Protein AF-A0A0R2KSM6-F1 (afdb_monomer_lite)

Secondary structure (DSSP, 8-state):
-GGGT----SSPPPHHHHHHIIIII-SSEEEE-GGG--TT-EEEEESTT--GGGEEEEEE-SS-BTBT-EEEEESSSTT--SEEEEEHHHHTTTTTTTPEEEEEEE--

Foldseek 3Di:
DVVVPFDDDPDDDALLRVVCCCDPVVRWKHWDDLVPDDFQKKKKKADDNQPDPRIAMWTFDHDRDDQQTKTWGAALDPPPHGIDIDGNCRSCVVRVVRIDITIIHTHD

pLDDT: mean 92.21, std 6.69, range [71.69, 98.38]

Organism: NCBI:txid695563

Sequence (108 aa):
MKQAGYNVGQPAFSTPEMENDAKNAHQYFRQIHAKNVKPGDIVIVNVGTGYGPNGHTAIIDGSYHDRKTQIIEIGGIDPMGAVHHSTIAQSFQSLLKEGRITYARPTK

Radius of gyration: 12.88 Å; chains: 1; bounding box: 35×30×34 Å

Structure (mmCIF, N/CA/C/O backbone):
data_AF-A0A0R2KSM6-F1
#
_entry.id   AF-A0A0R2KSM6-F1
#
loop_
_a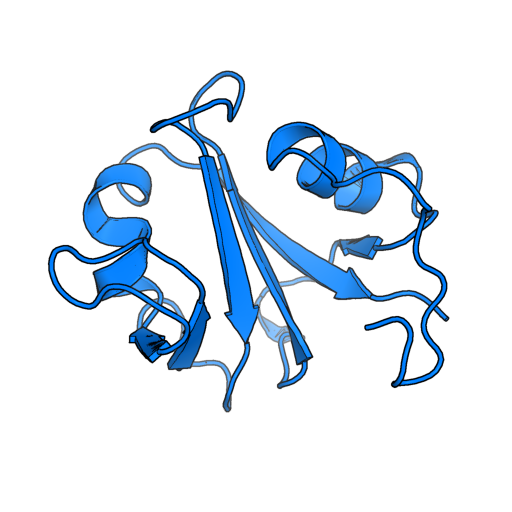tom_site.group_PDB
_atom_site.id
_atom_site.type_symbol
_atom_site.label_atom_id
_atom_site.label_alt_id
_atom_site.label_comp_id
_atom_site.label_asym_id
_atom_site.label_entity_id
_atom_site.label_seq_id
_atom_site.pdbx_PDB_ins_code
_atom_site.Cartn_x
_atom_site.Cartn_y
_atom_site.Cartn_z
_atom_site.occupancy
_atom_site.B_iso_or_equiv
_atom_site.auth_seq_id
_atom_site.auth_comp_id
_atom_site.auth_asym_id
_atom_site.auth_atom_id
_atom_site.pdbx_PDB_model_num
ATOM 1 N N . MET A 1 1 ? -14.369 3.222 -3.068 1.00 77.62 1 MET A N 1
ATOM 2 C CA . MET A 1 1 ? -14.441 3.527 -1.618 1.00 77.62 1 MET A CA 1
ATOM 3 C C . MET A 1 1 ? -15.772 4.165 -1.222 1.00 77.62 1 MET A C 1
ATOM 5 O O . MET A 1 1 ? -16.577 3.460 -0.634 1.00 77.62 1 MET A O 1
ATOM 9 N N . LYS A 1 2 ? -16.071 5.426 -1.595 1.00 84.69 2 LYS A N 1
ATOM 10 C CA . LYS A 1 2 ? -17.340 6.104 -1.226 1.00 84.69 2 LYS A CA 1
ATOM 11 C C . LYS A 1 2 ? -18.593 5.291 -1.565 1.00 84.69 2 LYS A C 1
ATOM 13 O O . LYS A 1 2 ? -19.432 5.050 -0.711 1.00 84.69 2 LYS A O 1
ATOM 18 N N . GLN A 1 3 ? -18.672 4.809 -2.807 1.00 85.94 3 GLN A N 1
ATOM 19 C CA . GLN A 1 3 ? -19.785 3.978 -3.286 1.00 85.94 3 GLN A CA 1
ATOM 20 C C . GLN A 1 3 ? -19.899 2.623 -2.567 1.00 85.94 3 GLN A C 1
ATOM 22 O O . GLN A 1 3 ? -20.963 2.023 -2.573 1.00 85.94 3 GLN A O 1
ATOM 27 N N . ALA A 1 4 ? -18.829 2.154 -1.919 1.00 86.00 4 ALA A N 1
ATOM 28 C CA . ALA A 1 4 ? -18.826 0.931 -1.118 1.00 86.00 4 ALA A CA 1
ATOM 29 C C . ALA A 1 4 ? -19.146 1.193 0.373 1.00 86.00 4 ALA A C 1
ATOM 31 O O . ALA A 1 4 ? -19.002 0.295 1.201 1.00 86.00 4 ALA A O 1
ATOM 32 N N . GLY A 1 5 ? -19.576 2.414 0.723 1.00 88.44 5 GLY A N 1
ATOM 33 C CA . GLY A 1 5 ? -20.013 2.778 2.074 1.00 88.44 5 GLY A CA 1
ATOM 34 C C . GLY A 1 5 ? -18.880 3.049 3.065 1.00 88.44 5 GLY A C 1
ATOM 35 O O . GLY A 1 5 ? -19.095 2.922 4.266 1.00 88.44 5 GLY A O 1
ATOM 36 N N . TYR A 1 6 ? -17.681 3.378 2.579 1.00 89.31 6 TYR A N 1
ATOM 37 C CA . TYR A 1 6 ? -16.558 3.782 3.428 1.00 89.31 6 TYR A CA 1
ATOM 38 C C . TYR A 1 6 ? -16.561 5.288 3.672 1.00 89.31 6 TYR A C 1
ATOM 40 O O . TYR A 1 6 ? -16.900 6.064 2.768 1.00 89.31 6 TYR A O 1
ATOM 48 N N . ASN A 1 7 ? -16.109 5.689 4.861 1.00 82.94 7 ASN A N 1
ATOM 49 C CA . ASN A 1 7 ? -15.794 7.077 5.143 1.00 82.94 7 ASN A CA 1
ATOM 50 C C . ASN A 1 7 ? -14.632 7.505 4.239 1.00 82.94 7 ASN A C 1
ATOM 52 O O . ASN A 1 7 ? -13.560 6.907 4.269 1.00 82.94 7 ASN A O 1
ATOM 56 N N . VAL A 1 8 ? -14.851 8.512 3.398 1.00 81.81 8 VAL A N 1
ATOM 57 C CA . VAL A 1 8 ? -13.800 9.101 2.566 1.00 81.81 8 VAL A CA 1
ATOM 58 C C . VAL A 1 8 ? -13.912 10.612 2.595 1.00 81.81 8 VAL A C 1
ATOM 60 O O . VAL A 1 8 ? -15.014 11.165 2.577 1.00 81.81 8 VAL A O 1
ATOM 63 N N . GLY A 1 9 ? -12.759 11.274 2.620 1.00 78.94 9 GLY A N 1
ATOM 64 C CA . GLY A 1 9 ? -12.680 12.720 2.497 1.00 78.94 9 GLY A CA 1
ATOM 65 C C . GLY A 1 9 ? -13.172 13.209 1.132 1.00 78.94 9 GLY A C 1
ATOM 66 O O . GLY A 1 9 ? -13.325 12.443 0.181 1.00 78.94 9 GLY A O 1
ATOM 67 N N . GLN A 1 10 ? -13.424 14.513 1.047 1.00 73.88 10 GLN A N 1
ATOM 68 C CA . GLN A 1 10 ? -13.618 15.220 -0.221 1.00 73.88 10 GLN A CA 1
ATOM 69 C C . GLN A 1 10 ? -12.303 15.484 -0.983 1.00 73.88 10 GLN A C 1
ATOM 71 O O . GLN A 1 10 ? -12.325 15.368 -2.208 1.00 73.88 10 GLN A O 1
ATOM 76 N N . PRO A 1 11 ? -11.169 15.830 -0.331 1.00 77.81 11 PRO A N 1
ATOM 77 C CA . PRO A 1 11 ? -9.914 16.006 -1.055 1.00 77.81 11 PRO A CA 1
ATOM 78 C C . PRO A 1 11 ? -9.293 14.657 -1.434 1.00 77.81 11 PRO A C 1
ATOM 80 O O . PRO A 1 11 ? -9.455 13.658 -0.731 1.00 77.81 11 PRO A O 1
ATOM 83 N N . ALA A 1 12 ? -8.557 14.644 -2.547 1.00 76.25 12 ALA A N 1
ATOM 84 C CA . ALA A 1 12 ? -7.685 13.527 -2.888 1.00 76.25 12 ALA A CA 1
ATOM 85 C C . ALA A 1 12 ? -6.537 13.444 -1.871 1.00 76.25 12 ALA A C 1
ATOM 87 O O . ALA A 1 12 ? -5.982 14.473 -1.494 1.00 76.25 12 ALA A O 1
ATOM 88 N N . PHE A 1 13 ? -6.178 12.230 -1.454 1.00 83.31 13 PHE A N 1
ATOM 89 C CA . PHE A 1 13 ? -5.021 12.016 -0.590 1.00 83.31 13 PHE A CA 1
ATOM 90 C C . PHE A 1 13 ? -3.747 11.887 -1.412 1.00 83.31 13 PHE A C 1
ATOM 92 O O . PHE A 1 13 ? -3.723 11.213 -2.443 1.00 83.31 13 PHE A O 1
ATOM 99 N N . SER A 1 14 ? -2.668 12.457 -0.896 1.00 91.62 14 SER A N 1
ATOM 100 C CA . SER A 1 14 ? -1.314 12.075 -1.281 1.00 91.62 14 SER A CA 1
ATOM 101 C C . SER A 1 14 ? -0.874 10.799 -0.545 1.00 91.62 14 SER A C 1
ATOM 103 O O . SER A 1 14 ? -1.340 10.494 0.556 1.00 91.62 14 SER A O 1
ATOM 105 N N . THR A 1 15 ? 0.066 10.051 -1.125 1.00 94.69 15 THR A N 1
ATOM 106 C CA . THR A 1 15 ? 0.674 8.860 -0.505 1.00 94.69 15 THR A CA 1
ATOM 107 C C . THR A 1 15 ? 1.156 9.084 0.942 1.00 94.69 15 THR A C 1
ATOM 109 O O . THR A 1 15 ? 0.870 8.236 1.795 1.00 94.69 15 THR A O 1
ATOM 112 N N . PRO A 1 16 ? 1.851 10.189 1.295 1.00 95.19 16 PRO A N 1
ATOM 113 C CA . PRO A 1 16 ? 2.246 10.436 2.683 1.00 95.19 16 PRO A CA 1
ATOM 114 C C . PRO A 1 16 ? 1.063 10.705 3.618 1.00 95.19 16 PRO A C 1
ATOM 116 O O . PRO A 1 16 ? 1.093 10.257 4.763 1.00 95.19 16 PRO A O 1
ATOM 119 N N . GLU A 1 17 ? 0.003 11.372 3.157 1.00 94.69 17 GLU A N 1
ATOM 120 C CA . GLU A 1 17 ? -1.207 11.573 3.966 1.00 94.69 17 GLU A CA 1
ATOM 121 C C . GLU A 1 17 ? -1.920 10.249 4.241 1.00 94.69 17 GLU A C 1
ATOM 123 O O . GLU A 1 17 ? -2.350 10.017 5.371 1.00 94.69 17 GLU A O 1
ATOM 128 N N . MET A 1 18 ? -1.983 9.349 3.253 1.00 94.94 18 MET A N 1
ATOM 129 C CA . MET A 1 18 ? -2.537 8.003 3.444 1.00 94.94 18 MET A CA 1
ATOM 130 C C . MET A 1 18 ? -1.723 7.193 4.458 1.00 94.94 18 MET A C 1
ATOM 132 O O . MET A 1 18 ? -2.301 6.536 5.324 1.00 94.94 18 MET A O 1
ATOM 136 N N . GLU A 1 19 ? -0.387 7.239 4.378 1.00 96.44 19 GLU A N 1
ATOM 137 C CA . GLU A 1 19 ? 0.480 6.560 5.351 1.00 96.44 19 GLU A CA 1
ATOM 138 C C . GLU A 1 19 ? 0.294 7.138 6.761 1.00 96.44 19 GLU A C 1
ATOM 140 O O . GLU A 1 19 ? 0.178 6.381 7.728 1.00 96.44 19 GLU A O 1
ATOM 145 N N . ASN A 1 20 ? 0.247 8.467 6.882 1.00 95.75 20 ASN A N 1
ATOM 146 C CA . ASN A 1 20 ? 0.054 9.144 8.158 1.00 95.75 20 ASN A CA 1
ATOM 147 C C . ASN A 1 20 ? -1.317 8.837 8.771 1.00 95.75 20 ASN A C 1
ATOM 149 O O . ASN A 1 20 ? -1.402 8.568 9.969 1.00 95.75 20 ASN A O 1
ATOM 153 N N . ASP A 1 21 ? -2.383 8.837 7.971 1.00 95.19 21 ASP A N 1
ATOM 154 C CA . ASP A 1 21 ? -3.715 8.472 8.448 1.00 95.19 21 ASP A CA 1
ATOM 155 C C . ASP A 1 21 ? -3.755 7.014 8.920 1.00 95.19 21 ASP A C 1
ATOM 157 O O . ASP A 1 21 ? -4.195 6.736 10.037 1.00 95.19 21 ASP A O 1
ATOM 161 N N . ALA A 1 22 ? -3.180 6.092 8.140 1.00 96.25 22 ALA A N 1
ATOM 162 C CA . ALA A 1 22 ? -3.106 4.685 8.515 1.00 96.25 22 ALA A CA 1
ATOM 163 C C . ALA A 1 22 ? -2.371 4.464 9.847 1.00 96.25 22 ALA A C 1
ATOM 165 O O . ALA A 1 22 ? -2.775 3.590 10.617 1.00 96.25 22 ALA A O 1
ATOM 166 N N . LYS A 1 23 ? -1.313 5.236 10.123 1.00 96.69 23 LYS A N 1
ATOM 167 C CA . LYS A 1 23 ? -0.459 5.078 11.313 1.00 96.69 23 LYS A CA 1
ATOM 168 C C . LYS A 1 23 ? -0.920 5.863 12.537 1.00 96.69 23 LYS A C 1
ATOM 170 O O . LYS A 1 23 ? -0.658 5.403 13.642 1.00 96.69 23 LYS A O 1
ATOM 175 N N . ASN A 1 24 ? -1.578 7.006 12.347 1.00 96.19 24 ASN A N 1
ATOM 176 C CA . ASN A 1 24 ? -1.813 7.968 13.424 1.00 96.19 24 ASN A CA 1
ATOM 177 C C . ASN A 1 24 ? -3.282 8.399 13.542 1.00 96.19 24 ASN A C 1
ATOM 179 O O . ASN A 1 24 ? -3.919 8.133 14.557 1.00 96.19 24 ASN A O 1
ATOM 183 N N . ALA A 1 25 ? -3.817 9.106 12.540 1.00 93.69 25 ALA A N 1
ATOM 184 C CA . ALA A 1 25 ? -5.124 9.767 12.667 1.00 93.69 25 ALA A CA 1
ATOM 185 C C . ALA A 1 25 ? -6.299 8.779 12.627 1.00 93.69 25 ALA A C 1
ATOM 187 O O . ALA A 1 25 ? -7.316 8.982 13.289 1.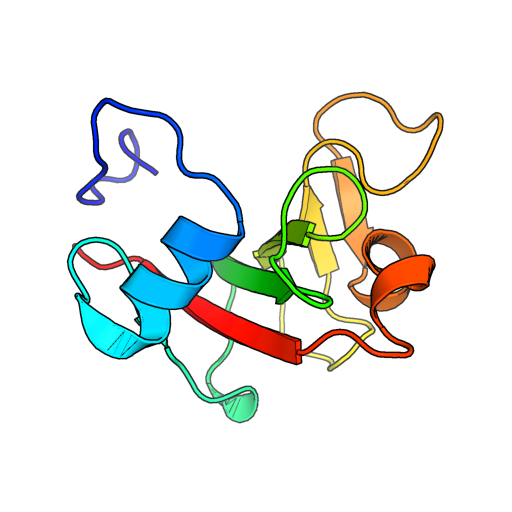00 93.69 25 ALA A O 1
ATOM 188 N N . HIS A 1 26 ? -6.135 7.692 11.878 1.00 94.00 26 HIS A N 1
ATOM 189 C CA . HIS A 1 26 ? -7.100 6.612 11.732 1.00 94.00 26 HIS A CA 1
ATOM 190 C C . HIS A 1 26 ? -8.500 7.047 11.290 1.00 94.00 26 HIS A C 1
ATOM 192 O O . HIS A 1 26 ? -9.492 6.387 11.624 1.00 94.00 26 HIS A O 1
ATOM 198 N N . GLN A 1 27 ? -8.588 8.153 10.553 1.00 92.12 27 GLN A N 1
ATOM 199 C CA . GLN A 1 27 ? -9.852 8.713 10.102 1.00 92.12 27 GLN A CA 1
ATOM 200 C C . GLN A 1 27 ? -10.431 7.893 8.945 1.00 92.12 27 GLN A C 1
ATOM 202 O O . GLN A 1 27 ? -11.642 7.659 8.911 1.00 92.12 27 GLN A O 1
ATOM 207 N N . TYR A 1 28 ? -9.570 7.419 8.040 1.00 93.25 28 TYR A N 1
ATOM 208 C CA . TYR A 1 28 ? -9.953 6.686 6.828 1.00 93.25 28 TYR A CA 1
ATOM 209 C C . TYR A 1 28 ? -9.316 5.298 6.740 1.00 93.25 28 TYR A C 1
ATOM 211 O O . TYR A 1 28 ? -9.847 4.404 6.079 1.00 93.25 28 TYR A O 1
ATOM 219 N N . PHE A 1 29 ? -8.183 5.101 7.408 1.00 95.12 29 PHE A N 1
ATOM 220 C CA . PHE A 1 29 ? -7.374 3.900 7.334 1.00 95.12 29 PHE A CA 1
ATOM 221 C C . PHE A 1 29 ? -6.852 3.485 8.704 1.00 95.12 29 PHE A C 1
ATOM 223 O O . PHE A 1 29 ? -6.482 4.303 9.535 1.00 95.12 29 PHE A O 1
ATOM 230 N N . ARG A 1 30 ? -6.714 2.182 8.927 1.00 96.62 30 ARG A N 1
ATOM 231 C CA . ARG A 1 30 ? -5.950 1.640 10.058 1.00 96.62 30 ARG A CA 1
ATOM 232 C C . ARG A 1 30 ? -4.830 0.767 9.544 1.00 96.62 30 ARG A C 1
ATOM 234 O O . ARG A 1 30 ? -5.077 -0.122 8.731 1.00 96.62 30 ARG A O 1
ATOM 241 N N . GLN A 1 31 ? -3.616 0.988 10.033 1.00 98.12 31 GLN A N 1
ATOM 242 C CA . GLN A 1 31 ? -2.493 0.120 9.723 1.00 98.12 31 GLN A CA 1
ATOM 243 C C . GLN A 1 31 ? -2.803 -1.312 10.170 1.00 98.12 31 GLN A C 1
ATOM 245 O O . GLN A 1 31 ? -3.332 -1.554 11.257 1.00 98.12 31 GLN A O 1
ATOM 250 N N . ILE A 1 32 ? -2.454 -2.269 9.319 1.00 98.31 32 ILE A N 1
ATOM 251 C CA . ILE A 1 32 ? -2.583 -3.694 9.594 1.00 98.31 32 ILE A CA 1
ATOM 252 C C . ILE A 1 32 ? -1.240 -4.394 9.416 1.00 98.31 32 ILE A C 1
ATOM 254 O O . ILE A 1 32 ? 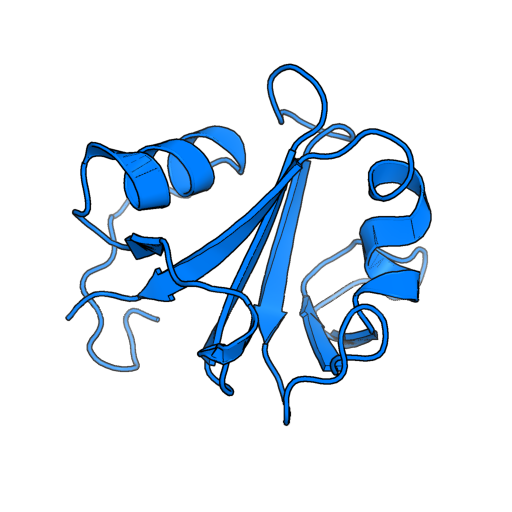-0.357 -3.952 8.681 1.00 98.31 32 ILE A O 1
ATOM 258 N N . HIS A 1 33 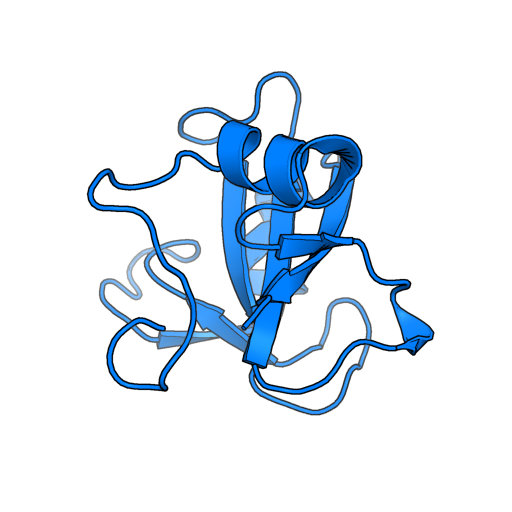? -1.095 -5.528 10.093 1.00 97.31 33 HIS A N 1
ATOM 259 C CA . HIS A 1 33 ? 0.038 -6.414 9.879 1.00 97.31 33 HIS A CA 1
ATOM 260 C C . HIS A 1 33 ? -0.112 -7.148 8.538 1.00 97.31 33 HIS A C 1
ATOM 262 O O . HIS A 1 33 ? -1.218 -7.560 8.197 1.00 97.31 33 HIS A O 1
ATOM 268 N N . ALA A 1 34 ? 0.997 -7.395 7.834 1.00 95.88 34 ALA A N 1
ATOM 269 C CA . ALA A 1 34 ? 1.035 -8.113 6.551 1.00 95.88 34 ALA A CA 1
ATOM 270 C C . ALA A 1 34 ? 0.228 -9.428 6.568 1.00 95.88 34 ALA A C 1
ATOM 272 O O . ALA A 1 34 ? -0.622 -9.664 5.721 1.00 95.88 34 ALA A O 1
ATOM 273 N N . LYS A 1 35 ? 0.402 -10.234 7.622 1.00 95.94 35 LYS A N 1
ATOM 274 C CA . LYS A 1 35 ? -0.354 -11.481 7.864 1.00 95.94 35 LYS A CA 1
ATOM 275 C C . LYS A 1 35 ? -1.890 -11.347 7.890 1.00 95.94 35 LYS A C 1
ATOM 277 O O . LYS A 1 35 ? -2.579 -12.354 7.812 1.00 95.94 35 LYS A O 1
ATOM 282 N N . ASN A 1 36 ? -2.419 -10.135 8.066 1.00 97.56 36 ASN A N 1
ATOM 283 C CA . ASN A 1 36 ? -3.855 -9.857 8.149 1.00 97.56 36 ASN A CA 1
ATOM 284 C C . ASN A 1 36 ? -4.412 -9.231 6.861 1.00 97.56 36 ASN A C 1
ATOM 286 O O . ASN A 1 36 ? -5.589 -8.851 6.847 1.00 97.56 36 ASN A O 1
ATOM 290 N N . VAL A 1 37 ? -3.574 -9.064 5.834 1.00 98.12 37 VAL A N 1
ATOM 291 C CA . VAL A 1 37 ? -3.949 -8.473 4.548 1.00 98.12 37 VAL A CA 1
ATOM 292 C C . VAL A 1 37 ? -4.970 -9.356 3.837 1.00 98.12 37 VAL A C 1
ATOM 294 O O . VAL A 1 37 ? -4.840 -10.580 3.800 1.00 98.12 37 VAL A O 1
ATOM 297 N N . LYS A 1 38 ? -5.991 -8.721 3.266 1.00 97.19 38 LYS A N 1
ATOM 298 C CA . LYS A 1 38 ? -7.046 -9.360 2.475 1.00 97.19 38 LYS A CA 1
ATOM 299 C C . LYS A 1 38 ? -7.491 -8.448 1.318 1.00 97.19 38 LYS A C 1
ATOM 301 O O . LYS A 1 38 ? -7.167 -7.258 1.335 1.00 97.19 38 LYS A O 1
ATOM 306 N N . PRO A 1 39 ? -8.267 -8.966 0.348 1.00 97.31 39 PRO A N 1
ATOM 307 C CA . PRO A 1 39 ? -8.831 -8.147 -0.723 1.00 97.31 39 PRO A CA 1
ATOM 308 C C . PRO A 1 39 ? -9.563 -6.901 -0.202 1.00 97.31 39 PRO A C 1
ATOM 310 O O . PRO A 1 39 ? -10.316 -6.976 0.773 1.00 97.31 39 PRO A O 1
ATOM 313 N N . GLY A 1 40 ? -9.331 -5.761 -0.856 1.00 95.50 40 GLY A N 1
ATOM 314 C CA . GLY A 1 40 ? -9.873 -4.451 -0.481 1.00 95.50 40 GLY A CA 1
ATOM 315 C C . GLY A 1 40 ? -9.050 -3.671 0.553 1.00 95.50 40 GLY A C 1
ATOM 316 O O . GLY A 1 40 ? -9.356 -2.504 0.804 1.00 95.50 40 GLY A O 1
ATOM 317 N N . ASP A 1 41 ? -8.010 -4.274 1.139 1.00 97.38 41 ASP A N 1
ATOM 318 C CA . ASP A 1 41 ? -6.990 -3.522 1.876 1.00 97.38 41 ASP A CA 1
ATOM 319 C C . ASP A 1 41 ? -6.110 -2.712 0.905 1.00 97.38 41 ASP A C 1
ATOM 321 O O . ASP A 1 41 ? -6.155 -2.895 -0.310 1.00 97.38 41 ASP A O 1
ATOM 325 N N . ILE A 1 42 ? -5.303 -1.803 1.441 1.00 97.06 42 ILE A N 1
ATOM 326 C CA . ILE A 1 42 ? -4.454 -0.881 0.687 1.00 97.06 42 ILE A CA 1
ATOM 327 C C . ILE A 1 42 ? -2.991 -1.192 0.985 1.00 97.06 42 ILE A C 1
ATOM 329 O O . ILE A 1 42 ? -2.613 -1.388 2.144 1.00 97.06 42 ILE A O 1
ATOM 333 N N . VAL A 1 43 ? -2.162 -1.204 -0.055 1.00 98.12 43 VAL A N 1
ATOM 334 C CA . VAL A 1 43 ? -0.704 -1.159 0.066 1.00 98.12 43 VAL A CA 1
ATOM 335 C C . VAL A 1 43 ? -0.226 0.253 -0.253 1.00 98.12 43 VAL A C 1
ATOM 337 O O . VAL A 1 43 ? -0.593 0.834 -1.273 1.00 98.12 43 VAL A O 1
ATOM 340 N N . ILE A 1 44 ? 0.571 0.813 0.651 1.00 97.75 44 ILE A N 1
ATOM 341 C CA . ILE A 1 44 ? 1.152 2.151 0.560 1.00 97.75 44 ILE A CA 1
ATOM 342 C C . ILE A 1 44 ? 2.663 1.980 0.636 1.00 97.75 44 ILE A C 1
ATOM 344 O O . ILE A 1 44 ? 3.161 1.370 1.587 1.00 97.75 44 ILE A O 1
ATOM 348 N N . VAL A 1 45 ? 3.400 2.504 -0.340 1.00 97.44 45 VAL A N 1
ATOM 349 C CA . VAL A 1 45 ? 4.866 2.459 -0.330 1.00 97.44 45 VAL A CA 1
ATOM 350 C C . VAL A 1 45 ? 5.412 3.869 -0.442 1.00 97.44 45 VAL A C 1
ATOM 352 O O . VAL A 1 45 ? 5.136 4.556 -1.419 1.00 97.44 45 VAL A O 1
ATOM 355 N N . ASN A 1 46 ? 6.199 4.279 0.556 1.00 96.25 46 ASN A N 1
ATOM 356 C CA . ASN A 1 46 ? 6.836 5.594 0.613 1.00 96.25 46 ASN A CA 1
ATOM 357 C C . ASN A 1 46 ? 8.355 5.477 0.752 1.00 96.25 46 ASN A C 1
ATOM 359 O O . ASN A 1 46 ? 8.866 4.817 1.661 1.00 96.25 46 ASN A O 1
ATOM 363 N N . VAL A 1 47 ? 9.070 6.201 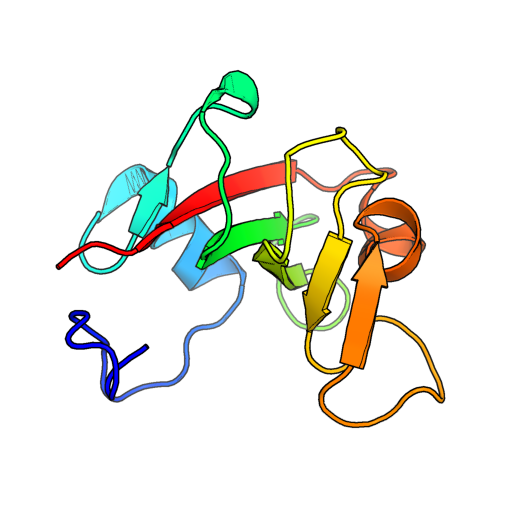-0.102 1.00 95.00 47 VAL A N 1
ATOM 364 C CA . VAL A 1 47 ? 10.497 6.518 0.003 1.00 95.00 47 VAL A CA 1
ATOM 365 C C . VAL A 1 47 ? 10.614 7.977 0.448 1.00 95.00 47 VAL A C 1
ATOM 367 O O . VAL A 1 47 ? 9.903 8.846 -0.052 1.00 95.00 47 VAL A O 1
ATOM 370 N N . GLY A 1 48 ? 11.481 8.277 1.420 1.00 92.44 48 GLY A N 1
ATOM 371 C CA . GLY A 1 48 ? 11.629 9.648 1.928 1.00 92.44 48 GLY A CA 1
ATOM 372 C C . GLY A 1 48 ? 10.286 10.274 2.340 1.00 92.44 48 GLY A C 1
ATOM 373 O O . GLY A 1 48 ? 9.603 9.731 3.215 1.00 92.44 48 GLY A O 1
ATOM 374 N N . THR A 1 49 ? 9.924 11.390 1.693 1.00 90.50 49 THR A N 1
ATOM 375 C CA . THR A 1 49 ? 8.684 12.157 1.922 1.00 90.50 49 THR A CA 1
ATOM 376 C C . THR A 1 49 ? 7.450 11.615 1.195 1.00 90.50 49 THR A C 1
ATOM 378 O O . THR A 1 49 ? 6.353 12.074 1.492 1.00 90.50 49 THR A O 1
ATOM 381 N N . GLY A 1 50 ? 7.590 10.663 0.264 1.00 91.06 50 GLY A N 1
ATOM 382 C CA . GLY A 1 50 ? 6.448 9.998 -0.378 1.00 91.06 50 GLY A CA 1
ATOM 383 C C . GLY A 1 50 ? 5.745 10.753 -1.515 1.00 91.06 50 GLY A C 1
ATOM 384 O O . GLY A 1 50 ? 4.731 10.281 -2.017 1.00 91.06 50 GLY A O 1
ATOM 385 N N . TYR A 1 51 ? 6.239 11.921 -1.934 1.00 91.56 51 TYR A N 1
ATOM 386 C CA . TYR A 1 51 ? 5.625 12.698 -3.020 1.00 91.56 51 TYR A CA 1
ATOM 387 C C . TYR A 1 51 ? 6.168 12.334 -4.407 1.00 91.56 51 TYR A C 1
ATOM 389 O O . TYR A 1 51 ? 7.351 12.026 -4.571 1.00 91.56 51 TYR A O 1
ATOM 397 N N . GLY A 1 52 ? 5.306 12.452 -5.422 1.00 89.06 52 GLY A N 1
ATOM 398 C CA . GLY A 1 52 ? 5.659 12.212 -6.821 1.00 89.06 52 GLY A CA 1
ATOM 399 C C . GLY A 1 52 ? 6.196 10.789 -7.026 1.00 89.06 52 GLY A C 1
ATOM 400 O O . GLY A 1 52 ? 5.554 9.847 -6.573 1.00 89.06 52 GLY A O 1
ATOM 401 N N . PRO A 1 53 ? 7.377 10.606 -7.647 1.00 89.88 53 PRO A N 1
ATOM 402 C CA . PRO A 1 53 ? 7.930 9.278 -7.918 1.00 89.88 53 PRO A CA 1
ATOM 403 C C . PRO A 1 53 ? 8.388 8.528 -6.659 1.00 89.88 53 PRO A C 1
ATOM 405 O O . PRO A 1 53 ? 8.784 7.376 -6.768 1.00 89.88 53 PRO A O 1
ATOM 408 N N . ASN A 1 54 ? 8.364 9.162 -5.481 1.00 94.44 54 ASN A N 1
ATOM 409 C CA . ASN A 1 54 ? 8.798 8.561 -4.220 1.00 94.44 54 ASN A CA 1
ATOM 410 C C . ASN A 1 54 ? 7.661 7.896 -3.436 1.00 94.44 54 ASN A C 1
ATOM 412 O O . ASN A 1 54 ? 7.894 7.398 -2.334 1.00 94.44 54 ASN A O 1
ATOM 416 N N . GLY A 1 55 ? 6.438 7.902 -3.958 1.00 94.94 55 GLY A N 1
ATOM 417 C CA . GLY A 1 55 ? 5.315 7.254 -3.305 1.00 94.94 55 GLY A CA 1
ATOM 418 C C . GLY A 1 55 ? 4.366 6.633 -4.305 1.00 94.94 55 GLY A C 1
ATOM 419 O O . GLY A 1 55 ? 4.146 7.173 -5.385 1.00 94.94 55 GLY A O 1
ATOM 420 N N . HIS A 1 56 ? 3.779 5.505 -3.924 1.00 95.44 56 HIS A N 1
ATOM 421 C CA . HIS A 1 56 ? 2.741 4.860 -4.712 1.00 95.44 56 HIS A CA 1
ATOM 422 C C . HIS A 1 56 ? 1.753 4.119 -3.811 1.00 95.44 56 HIS A C 1
ATOM 424 O O . HIS A 1 56 ? 2.096 3.723 -2.689 1.00 95.44 56 HIS A O 1
ATOM 430 N N . THR A 1 57 ? 0.526 3.922 -4.293 1.00 95.75 57 THR A N 1
ATOM 431 C CA . THR A 1 57 ? -0.511 3.167 -3.575 1.00 95.75 57 THR A CA 1
ATOM 432 C C . THR A 1 57 ? -1.312 2.290 -4.518 1.00 95.75 57 THR A C 1
ATOM 434 O O . THR A 1 57 ? -1.531 2.650 -5.672 1.00 95.75 57 THR A O 1
ATOM 437 N N . ALA A 1 58 ? -1.792 1.162 -4.004 1.00 96.75 58 ALA A N 1
ATOM 438 C CA . ALA A 1 58 ? -2.666 0.263 -4.744 1.00 96.75 58 ALA A CA 1
ATOM 439 C C . ALA A 1 58 ? -3.637 -0.470 -3.810 1.00 96.75 58 ALA A C 1
ATOM 441 O O . ALA A 1 58 ? -3.424 -0.547 -2.595 1.00 96.75 58 ALA A O 1
ATOM 442 N N . ILE A 1 59 ? -4.704 -1.023 -4.385 1.00 96.88 59 ILE A N 1
ATOM 443 C CA . ILE A 1 59 ? -5.693 -1.840 -3.672 1.00 96.88 59 ILE A CA 1
ATOM 444 C C . ILE A 1 59 ? -5.294 -3.309 -3.800 1.00 96.88 59 ILE A C 1
ATOM 446 O O . ILE A 1 59 ? -4.986 -3.767 -4.894 1.00 96.88 59 ILE A O 1
ATOM 450 N N . ILE A 1 60 ? -5.333 -4.061 -2.703 1.00 98.19 60 ILE A N 1
ATOM 451 C CA . ILE A 1 60 ? -5.125 -5.511 -2.695 1.00 98.19 60 ILE A CA 1
ATOM 452 C C . ILE A 1 60 ? -6.290 -6.201 -3.407 1.00 98.19 60 ILE A C 1
ATOM 454 O O . ILE A 1 60 ? -7.448 -6.041 -3.018 1.00 98.19 60 ILE A O 1
ATOM 458 N N . ASP A 1 61 ? -5.968 -7.014 -4.407 1.00 96.62 61 ASP A N 1
ATOM 459 C CA . ASP A 1 61 ? -6.916 -7.702 -5.282 1.00 96.62 61 ASP A CA 1
ATOM 460 C C . ASP A 1 61 ? -6.627 -9.209 -5.331 1.00 96.62 61 ASP A C 1
ATOM 462 O O . ASP A 1 61 ? -6.361 -9.811 -6.366 1.00 96.62 61 ASP A O 1
ATOM 466 N N . GLY A 1 62 ? -6.597 -9.832 -4.156 1.00 92.94 62 GLY A N 1
ATOM 467 C CA . GLY A 1 62 ? -6.379 -11.268 -4.041 1.00 92.94 62 GLY A CA 1
ATOM 468 C C . GLY A 1 62 ? -5.876 -11.688 -2.671 1.00 92.94 62 GLY A C 1
ATOM 469 O O . GLY A 1 62 ? -5.725 -10.882 -1.749 1.00 92.94 62 GLY A O 1
ATOM 470 N N . SER A 1 63 ? -5.623 -12.986 -2.534 1.00 95.50 63 SER A N 1
ATOM 471 C CA . SER A 1 63 ? -4.973 -13.543 -1.351 1.00 95.50 63 SER A CA 1
ATOM 472 C C . SER A 1 63 ? -3.547 -13.014 -1.216 1.00 95.50 63 SER A C 1
ATOM 474 O O . SER A 1 63 ? -2.822 -12.876 -2.205 1.00 95.50 63 SER A O 1
ATOM 476 N N . TYR A 1 64 ? -3.137 -12.754 0.023 1.00 96.75 64 TYR A N 1
ATOM 477 C CA . TYR A 1 64 ? -1.810 -12.235 0.320 1.00 96.75 64 TYR A CA 1
ATOM 478 C C . TYR A 1 64 ? -0.714 -13.267 0.025 1.00 96.75 64 TYR A C 1
ATOM 480 O O . TYR A 1 64 ? -0.738 -14.376 0.554 1.00 96.75 64 TYR A O 1
ATOM 488 N N . HIS A 1 65 ? 0.257 -12.872 -0.795 1.00 96.81 65 HIS A N 1
ATOM 489 C CA . HIS A 1 65 ? 1.421 -13.661 -1.204 1.00 96.81 65 HIS A CA 1
ATOM 490 C C . HIS A 1 65 ? 2.674 -12.768 -1.270 1.00 96.81 65 HIS A C 1
ATOM 492 O O . HIS A 1 65 ? 3.390 -12.735 -2.277 1.00 96.81 65 HIS A O 1
ATOM 498 N N . ASP A 1 66 ? 2.911 -11.978 -0.219 1.00 95.56 66 ASP A N 1
ATOM 499 C CA . ASP A 1 66 ? 4.010 -11.010 -0.135 1.00 95.56 66 ASP A CA 1
ATOM 500 C C . ASP A 1 66 ? 4.074 -10.111 -1.385 1.00 95.56 66 ASP A C 1
ATOM 502 O O . ASP A 1 66 ? 3.063 -9.561 -1.825 1.00 95.56 66 ASP A O 1
ATOM 506 N N . ARG A 1 67 ? 5.248 -9.980 -2.014 1.00 95.44 67 ARG A N 1
ATOM 507 C CA . ARG A 1 67 ? 5.441 -9.161 -3.220 1.00 95.44 67 ARG A CA 1
ATOM 508 C C . ARG A 1 67 ? 4.725 -9.721 -4.459 1.00 95.44 67 ARG A C 1
ATOM 510 O O . ARG A 1 67 ? 4.592 -9.007 -5.442 1.00 95.44 67 ARG A O 1
ATOM 517 N N . LYS A 1 68 ? 4.250 -10.970 -4.436 1.00 97.12 68 LYS A N 1
ATOM 518 C CA . LYS A 1 68 ? 3.456 -11.559 -5.530 1.00 97.12 68 LYS A CA 1
ATOM 519 C C . LYS A 1 68 ? 1.954 -11.312 -5.369 1.00 97.12 68 LYS A C 1
ATOM 521 O O . LYS A 1 68 ? 1.184 -11.766 -6.206 1.00 97.12 68 LYS A O 1
ATOM 526 N N . THR A 1 69 ? 1.533 -10.621 -4.307 1.00 98.00 69 THR A N 1
ATOM 527 C CA . THR A 1 69 ? 0.124 -10.270 -4.097 1.00 98.00 69 THR A CA 1
ATOM 528 C C . THR A 1 69 ? -0.385 -9.436 -5.266 1.00 98.00 69 THR A C 1
ATOM 530 O O . THR A 1 69 ? 0.257 -8.455 -5.648 1.00 98.00 69 THR A O 1
ATOM 533 N N . GLN A 1 70 ? -1.530 -9.841 -5.810 1.00 98.00 70 GLN A N 1
ATOM 534 C CA . GLN A 1 70 ? -2.217 -9.134 -6.879 1.00 98.00 70 GLN A CA 1
ATOM 535 C C . GLN A 1 70 ? -2.846 -7.841 -6.353 1.00 98.00 70 GLN A C 1
ATOM 537 O O . GLN A 1 70 ? -3.333 -7.785 -5.219 1.00 98.00 70 GLN A O 1
ATOM 542 N N . ILE A 1 71 ? -2.804 -6.801 -7.177 1.00 97.75 71 ILE A N 1
ATOM 543 C CA . ILE A 1 71 ? -3.303 -5.468 -6.856 1.00 97.75 71 ILE A CA 1
ATOM 544 C C . ILE A 1 71 ? -4.055 -4.859 -8.036 1.00 97.75 71 ILE A C 1
ATOM 546 O O . ILE A 1 71 ? -3.818 -5.236 -9.182 1.00 97.75 71 ILE A O 1
ATOM 550 N N . ILE A 1 72 ? -4.921 -3.892 -7.736 1.00 96.00 72 ILE A N 1
ATOM 551 C CA . ILE A 1 72 ? -5.513 -2.957 -8.696 1.00 96.00 72 ILE A CA 1
ATOM 552 C C . ILE A 1 72 ? -4.905 -1.577 -8.449 1.00 96.00 72 ILE A C 1
ATOM 554 O O . ILE A 1 72 ? -4.914 -1.081 -7.316 1.00 96.00 72 ILE A O 1
ATOM 558 N N . GLU A 1 73 ? -4.406 -0.944 -9.505 1.00 94.56 73 GLU A N 1
ATOM 559 C CA . GLU A 1 73 ? -3.697 0.334 -9.428 1.00 94.56 73 GLU A CA 1
ATOM 560 C C . GLU A 1 73 ? -3.977 1.250 -10.626 1.00 94.56 73 GLU A C 1
ATOM 562 O O . GLU A 1 73 ? -4.581 0.840 -11.617 1.00 94.56 73 GLU A O 1
ATOM 567 N N . ILE A 1 74 ? -3.513 2.499 -10.524 1.00 89.69 74 ILE A N 1
ATOM 568 C CA . ILE A 1 74 ? -3.404 3.452 -11.635 1.00 89.69 74 ILE A CA 1
ATOM 569 C C . ILE A 1 74 ? -1.933 3.858 -11.730 1.00 89.69 74 ILE A C 1
ATOM 571 O O . ILE A 1 74 ? -1.369 4.310 -10.734 1.00 89.69 74 ILE A O 1
ATOM 575 N N . GLY A 1 75 ? -1.321 3.744 -12.910 1.00 86.12 75 GLY A N 1
ATOM 576 C CA . GLY A 1 75 ? 0.119 3.973 -13.069 1.00 86.12 75 GLY A CA 1
ATOM 577 C C . GLY A 1 75 ? 0.957 2.810 -12.526 1.00 86.12 75 GLY A C 1
ATOM 578 O O . GLY A 1 75 ? 0.549 1.664 -12.630 1.00 86.12 75 GLY A O 1
ATOM 579 N N . GLY A 1 76 ? 2.154 3.082 -12.003 1.00 79.44 76 GLY A N 1
ATOM 580 C CA . GLY A 1 76 ? 3.067 2.053 -11.474 1.00 79.44 76 GLY A CA 1
ATOM 581 C C . GLY A 1 76 ? 3.833 1.264 -12.544 1.00 79.44 76 GLY A C 1
ATOM 582 O O . GLY A 1 76 ? 4.995 0.924 -12.335 1.00 79.44 76 GLY A O 1
ATOM 583 N N . ILE A 1 77 ? 3.235 1.036 -13.718 1.00 82.19 77 ILE A N 1
ATOM 584 C CA . ILE A 1 77 ? 3.875 0.366 -14.857 1.00 82.19 77 ILE A CA 1
ATOM 585 C C . ILE A 1 77 ? 3.567 1.120 -16.158 1.00 82.19 77 ILE A C 1
ATOM 587 O O . ILE A 1 77 ? 2.429 1.144 -16.627 1.00 82.19 77 ILE A O 1
ATOM 591 N N . ASP A 1 78 ? 4.593 1.684 -16.796 1.00 73.25 78 ASP A N 1
ATOM 592 C CA . ASP A 1 78 ? 4.472 2.255 -18.143 1.00 73.25 78 ASP A CA 1
ATOM 593 C C . ASP A 1 78 ? 4.622 1.160 -19.221 1.00 73.25 78 ASP A C 1
ATOM 595 O O . ASP A 1 78 ? 5.490 0.293 -19.086 1.00 73.25 78 ASP A O 1
ATOM 599 N N . PRO A 1 79 ? 3.833 1.169 -20.317 1.00 73.88 79 PRO A N 1
ATOM 600 C CA . PRO A 1 79 ? 2.790 2.127 -20.689 1.00 73.88 79 PRO A CA 1
ATOM 601 C C . PRO A 1 79 ? 1.374 1.644 -20.313 1.00 73.88 79 PRO A C 1
ATOM 603 O O . PRO A 1 79 ? 0.422 1.969 -21.020 1.00 73.88 79 PRO A O 1
ATOM 606 N N . MET A 1 80 ? 1.204 0.823 -19.265 1.00 71.69 80 MET A N 1
ATOM 607 C CA . MET A 1 80 ? -0.076 0.140 -18.991 1.00 71.69 80 MET A CA 1
ATOM 608 C C . MET A 1 80 ? -1.242 1.107 -18.720 1.00 71.69 80 MET A C 1
ATOM 610 O O . MET A 1 80 ? -2.404 0.713 -18.816 1.00 71.69 80 MET A O 1
ATOM 614 N N . GLY A 1 81 ? -0.953 2.395 -18.512 1.00 71.81 81 GLY A N 1
ATOM 615 C CA . GLY A 1 81 ? -1.935 3.462 -18.632 1.00 71.81 81 GLY A CA 1
ATOM 616 C C . GLY A 1 81 ? -2.932 3.446 -17.480 1.00 71.81 81 GLY A C 1
ATOM 617 O O . GLY A 1 81 ? -2.528 3.527 -16.326 1.00 71.81 81 GLY A O 1
ATOM 618 N N . ALA A 1 82 ? -4.228 3.420 -17.802 1.00 83.06 82 ALA A N 1
ATOM 619 C CA . ALA A 1 82 ? -5.359 3.529 -16.875 1.00 83.06 82 ALA A CA 1
ATOM 620 C C . ALA A 1 82 ? -5.398 2.424 -15.785 1.00 83.06 82 ALA A C 1
ATOM 622 O O . ALA A 1 82 ? -4.408 1.762 -15.492 1.00 83.06 82 ALA A O 1
ATOM 623 N N . VAL A 1 83 ? -6.556 2.221 -15.148 1.00 91.44 83 VAL A N 1
ATOM 624 C CA . VAL A 1 83 ? -6.723 1.196 -14.103 1.00 91.44 83 VAL A CA 1
ATOM 625 C C . VAL A 1 83 ? -6.372 -0.195 -14.643 1.00 91.44 83 VAL A C 1
ATOM 627 O O . VAL A 1 83 ? -6.947 -0.621 -15.645 1.00 91.44 83 VAL A O 1
ATOM 630 N N . HIS A 1 84 ? -5.476 -0.916 -13.969 1.00 93.62 84 HIS A N 1
ATOM 631 C CA . HIS A 1 84 ? -5.084 -2.275 -14.351 1.00 93.62 84 HIS A CA 1
ATOM 632 C C . HIS A 1 84 ? -4.715 -3.142 -13.144 1.00 93.62 84 HIS A C 1
ATOM 634 O O . HIS A 1 84 ? -4.592 -2.662 -12.015 1.00 93.62 84 HIS A O 1
ATOM 640 N N . HIS A 1 85 ? -4.567 -4.441 -13.411 1.00 95.12 85 HIS A N 1
ATOM 641 C CA . HIS A 1 85 ? -4.098 -5.424 -12.444 1.00 95.12 85 HIS A CA 1
ATOM 642 C C . HIS A 1 85 ? -2.598 -5.664 -12.602 1.00 95.12 85 HIS A C 1
ATOM 644 O O . HIS A 1 85 ? -2.097 -5.778 -13.722 1.00 95.12 85 HIS A O 1
ATOM 650 N N . SER A 1 86 ? -1.897 -5.813 -11.485 1.00 95.62 86 SER A N 1
ATOM 651 C CA . SER A 1 86 ? -0.479 -6.181 -11.457 1.00 95.62 86 SER A CA 1
ATOM 652 C C . SER A 1 86 ? -0.139 -6.909 -10.150 1.00 95.62 86 SER A C 1
ATOM 654 O O . SER A 1 86 ? -1.029 -7.362 -9.423 1.00 95.62 86 SER A O 1
ATOM 656 N N . THR A 1 87 ? 1.151 -7.047 -9.840 1.00 97.00 87 THR A N 1
ATOM 657 C CA . THR A 1 87 ? 1.625 -7.506 -8.530 1.00 97.00 87 THR A CA 1
ATOM 658 C C . THR A 1 87 ? 2.382 -6.402 -7.807 1.00 97.00 87 THR A C 1
ATOM 660 O O . THR A 1 87 ? 2.987 -5.536 -8.443 1.00 97.00 87 THR A O 1
ATOM 663 N N . ILE A 1 88 ? 2.453 -6.492 -6.473 1.00 96.75 88 ILE A N 1
ATOM 664 C CA . ILE A 1 88 ? 3.270 -5.574 -5.662 1.00 96.75 88 ILE A CA 1
ATOM 665 C C . ILE A 1 88 ? 4.714 -5.488 -6.202 1.00 96.75 88 ILE A C 1
ATOM 667 O O . ILE A 1 88 ? 5.289 -4.408 -6.282 1.00 96.75 88 ILE A O 1
ATOM 671 N N . ALA A 1 89 ? 5.312 -6.611 -6.601 1.00 96.06 89 ALA A N 1
ATOM 672 C CA . ALA A 1 89 ? 6.676 -6.660 -7.122 1.00 96.06 89 ALA A CA 1
ATOM 673 C C . ALA A 1 89 ? 6.864 -5.830 -8.397 1.00 96.06 89 ALA A C 1
ATOM 675 O O . ALA A 1 89 ? 7.906 -5.197 -8.550 1.00 96.06 89 ALA A O 1
ATOM 676 N N . GLN A 1 90 ? 5.889 -5.878 -9.307 1.00 94.56 90 GLN A N 1
ATOM 677 C CA . GLN A 1 90 ? 5.964 -5.205 -10.602 1.00 94.56 90 GLN A CA 1
ATOM 678 C C . GLN A 1 90 ? 5.679 -3.710 -10.458 1.00 94.56 90 GLN A C 1
ATOM 680 O O . GLN A 1 90 ? 6.507 -2.896 -10.849 1.00 94.56 90 GLN A O 1
ATOM 685 N N . SER A 1 91 ? 4.560 -3.371 -9.823 1.00 94.50 91 SER A N 1
ATOM 686 C CA . SER A 1 91 ? 4.107 -1.994 -9.611 1.00 94.50 91 SER A CA 1
ATOM 687 C C . SER A 1 91 ? 5.094 -1.142 -8.814 1.00 94.50 91 SER A C 1
ATOM 689 O O . SER A 1 91 ? 5.418 -0.013 -9.169 1.00 94.50 91 SER A O 1
ATOM 691 N N . PHE A 1 92 ? 5.622 -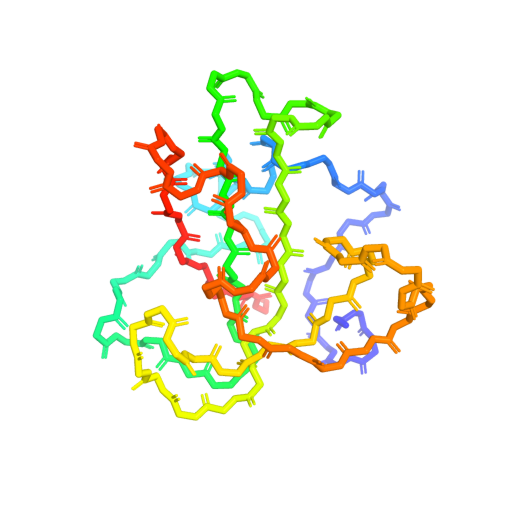1.700 -7.723 1.00 95.06 92 PHE A N 1
ATOM 692 C CA . PHE A 1 92 ? 6.454 -0.954 -6.784 1.00 95.06 92 PHE A CA 1
ATOM 693 C C . PHE A 1 92 ? 7.948 -1.201 -7.014 1.00 95.06 92 PHE A C 1
ATOM 695 O O . PHE A 1 92 ? 8.751 -0.933 -6.121 1.00 95.06 92 PHE A O 1
ATOM 702 N N . GLN A 1 93 ? 8.353 -1.735 -8.172 1.00 93.06 93 GLN A N 1
ATOM 703 C CA . GLN A 1 93 ? 9.715 -2.232 -8.406 1.00 93.06 93 GLN A CA 1
ATOM 704 C C . GLN A 1 93 ? 10.809 -1.214 -8.033 1.00 93.06 93 GLN A C 1
ATOM 706 O O . GLN A 1 93 ? 11.800 -1.583 -7.397 1.00 93.06 93 GLN A O 1
ATOM 711 N N . SER A 1 94 ? 10.630 0.057 -8.405 1.00 91.38 94 SER A N 1
ATOM 712 C CA . SER A 1 94 ? 11.569 1.145 -8.092 1.00 91.38 94 SER A CA 1
ATOM 713 C C . SER A 1 94 ? 11.594 1.494 -6.600 1.00 91.38 94 SER A C 1
ATOM 715 O O . SER A 1 94 ? 12.653 1.810 -6.060 1.00 91.38 94 SER A O 1
ATOM 717 N N . LEU A 1 95 ? 10.452 1.374 -5.923 1.00 93.88 95 LEU A N 1
ATOM 718 C CA . LEU A 1 95 ? 10.266 1.753 -4.526 1.00 93.88 95 LEU A CA 1
ATOM 719 C C . LEU A 1 95 ? 10.676 0.646 -3.553 1.00 93.88 95 LEU A C 1
ATOM 721 O O . LEU A 1 95 ? 11.174 0.941 -2.476 1.00 93.88 95 LEU A O 1
ATOM 725 N N . LEU A 1 96 ? 10.530 -0.633 -3.907 1.00 93.94 96 LEU A N 1
ATOM 726 C CA . LEU A 1 96 ? 10.751 -1.771 -2.996 1.00 93.94 96 LEU A CA 1
ATOM 727 C C . LEU A 1 96 ? 12.202 -1.965 -2.523 1.00 93.94 96 LEU A C 1
ATOM 729 O O . LEU A 1 96 ? 12.451 -2.835 -1.682 1.00 93.94 96 LEU A O 1
ATOM 733 N N . LYS A 1 97 ? 13.157 -1.204 -3.070 1.00 90.69 97 LYS A N 1
ATOM 734 C CA . LYS A 1 97 ? 14.560 -1.211 -2.628 1.00 90.69 97 LYS A CA 1
ATOM 735 C C . LYS A 1 97 ? 14.751 -0.467 -1.305 1.00 90.69 97 LYS A C 1
ATOM 737 O O . LYS A 1 97 ? 15.501 -0.935 -0.458 1.00 90.69 97 LYS A O 1
ATOM 742 N N . GLU A 1 98 ? 14.057 0.655 -1.131 1.00 92.06 98 GLU A N 1
ATOM 743 C CA . GLU A 1 98 ? 14.267 1.591 -0.010 1.00 92.06 98 GLU A CA 1
ATOM 744 C C . GLU A 1 98 ? 12.955 2.022 0.666 1.00 92.06 98 GLU A C 1
ATOM 746 O O . GLU A 1 98 ? 12.947 2.665 1.716 1.00 92.06 98 GLU A O 1
ATOM 751 N N . GLY A 1 99 ? 11.826 1.680 0.052 1.00 92.50 99 GLY A N 1
ATOM 752 C CA . GLY A 1 99 ? 10.500 2.114 0.441 1.00 92.50 99 GLY A CA 1
ATOM 753 C C . GLY A 1 99 ? 9.982 1.370 1.658 1.00 92.50 99 GLY A C 1
ATOM 754 O O . GLY A 1 99 ? 10.089 0.147 1.784 1.00 92.50 99 GLY A O 1
ATOM 755 N N . ARG A 1 100 ? 9.345 2.125 2.547 1.00 95.12 100 ARG A N 1
ATOM 756 C CA . ARG A 1 100 ? 8.584 1.570 3.662 1.00 95.12 100 ARG A CA 1
ATOM 757 C C . ARG A 1 100 ? 7.237 1.107 3.138 1.00 95.12 100 ARG A C 1
ATOM 759 O O . ARG A 1 100 ? 6.497 1.905 2.569 1.00 95.12 100 ARG A O 1
ATOM 766 N N . ILE A 1 101 ? 6.919 -0.163 3.364 1.00 97.25 101 ILE A N 1
ATOM 767 C CA . ILE A 1 101 ? 5.614 -0.728 3.025 1.00 97.25 101 ILE A CA 1
ATOM 768 C C . ILE A 1 101 ? 4.696 -0.594 4.238 1.00 97.25 101 ILE A C 1
ATOM 770 O O . ILE A 1 101 ? 4.990 -1.118 5.314 1.00 97.25 101 ILE A O 1
ATOM 774 N N . THR A 1 102 ? 3.564 0.070 4.045 1.00 98.12 102 THR A N 1
ATOM 775 C CA . THR A 1 102 ? 2.473 0.154 5.014 1.00 98.12 102 THR A CA 1
ATOM 776 C C . THR A 1 102 ? 1.243 -0.511 4.411 1.00 98.12 102 THR A C 1
ATOM 778 O O . THR A 1 102 ? 0.754 -0.095 3.364 1.00 98.12 102 THR A O 1
ATOM 781 N N . TYR A 1 103 ? 0.732 -1.543 5.080 1.00 98.38 103 TYR A N 1
ATOM 782 C CA . TYR A 1 103 ? -0.572 -2.114 4.756 1.00 98.38 103 TYR A CA 1
ATOM 783 C C . TYR A 1 103 ? -1.637 -1.447 5.611 1.00 98.38 103 TYR A C 1
ATOM 785 O O . TYR A 1 103 ? -1.445 -1.261 6.816 1.00 98.38 103 TYR A O 1
ATOM 793 N N . ALA A 1 104 ? -2.760 -1.104 4.997 1.00 97.81 104 ALA A N 1
ATOM 794 C CA . ALA A 1 104 ? -3.822 -0.359 5.642 1.00 97.81 104 ALA A CA 1
ATOM 795 C C . ALA A 1 104 ? -5.197 -0.930 5.297 1.00 97.81 104 ALA A C 1
ATOM 797 O O . ALA A 1 104 ? -5.452 -1.337 4.169 1.00 97.81 104 ALA A O 1
ATOM 798 N N . ARG A 1 105 ? -6.104 -0.935 6.272 1.00 96.94 105 ARG A N 1
ATOM 799 C CA . ARG A 1 105 ? -7.504 -1.308 6.086 1.00 96.94 105 ARG A CA 1
ATOM 800 C C . ARG A 1 105 ? -8.382 -0.061 6.110 1.00 96.94 105 ARG A C 1
ATOM 802 O O . ARG A 1 105 ? -8.292 0.684 7.088 1.00 96.94 105 ARG A O 1
ATOM 809 N N . PRO A 1 106 ? -9.251 0.145 5.110 1.00 94.38 106 PRO A N 1
ATOM 810 C CA . PRO A 1 106 ? -10.209 1.242 5.135 1.00 94.38 106 PRO A CA 1
ATOM 811 C C . PRO A 1 106 ? -11.168 1.124 6.325 1.00 94.38 106 PRO A C 1
ATOM 813 O O . PRO A 1 106 ? -11.666 0.032 6.628 1.00 94.38 106 PRO A O 1
ATOM 816 N N . THR A 1 107 ? -11.426 2.238 7.002 1.00 90.62 107 THR A N 1
ATOM 817 C CA . THR A 1 107 ? -12.388 2.343 8.102 1.00 90.62 107 THR A CA 1
ATOM 818 C C . THR A 1 107 ? -13.775 2.686 7.564 1.00 90.62 107 THR A C 1
ATOM 820 O O . THR A 1 107 ? -13.928 3.405 6.575 1.00 90.62 107 THR A O 1
ATOM 823 N N . LYS A 1 108 ? -14.800 2.121 8.199 1.00 83.81 108 LYS A N 1
ATOM 824 C CA . LYS A 1 108 ? -16.185 2.547 7.993 1.00 83.81 108 LYS A CA 1
ATOM 825 C C . LYS A 1 108 ? -16.522 3.666 8.960 1.00 83.81 108 LYS A C 1
ATOM 827 O O . LYS A 1 108 ? -16.025 3.582 10.107 1.00 83.81 108 LYS A O 1
#